Protein AF-A0A6A4NCT5-F1 (afdb_monomer_lite)

Foldseek 3Di:
DDDDDDFDADPVVRDTDDDDPVNCVVCVVVDDDDDPCVVVPPDPDDDDPVRDPFDDPPDDDDPVQADPVRDGDPVVVVVVVVVRVVVVDPPDPDDDDD

Structure (mmCIF, N/CA/C/O backbone):
data_AF-A0A6A4NCT5-F1
#
_entry.id   AF-A0A6A4NCT5-F1
#
loop_
_atom_site.group_PDB
_atom_site.id
_atom_site.type_symbol
_atom_site.label_atom_id
_atom_site.label_alt_id
_atom_site.label_comp_id
_atom_site.label_asym_id
_atom_site.label_entity_id
_atom_site.label_seq_id
_atom_site.pdbx_PDB_ins_code
_atom_site.Cartn_x
_atom_site.Cartn_y
_atom_site.Cartn_z
_atom_site.occupancy
_atom_site.B_iso_or_equiv
_atom_site.auth_seq_id
_atom_site.auth_comp_id
_atom_site.auth_asym_id
_atom_site.auth_atom_id
_atom_site.pdbx_PDB_model_num
ATOM 1 N N . MET A 1 1 ? 9.200 -19.139 2.150 1.00 59.06 1 MET A N 1
ATOM 2 C CA . MET A 1 1 ? 8.077 -18.710 3.012 1.00 59.06 1 MET A CA 1
ATOM 3 C C . MET A 1 1 ? 7.980 -17.210 2.849 1.00 59.06 1 MET A C 1
ATOM 5 O O . MET A 1 1 ? 8.944 -16.539 3.185 1.00 59.06 1 MET A O 1
ATOM 9 N N . MET A 1 2 ? 6.877 -16.709 2.296 1.00 66.38 2 MET A N 1
ATOM 10 C CA . MET A 1 2 ? 6.683 -15.276 2.081 1.00 66.38 2 MET A CA 1
ATOM 11 C C . MET A 1 2 ? 6.040 -14.661 3.327 1.00 66.38 2 MET A C 1
ATOM 13 O O . MET A 1 2 ? 5.063 -15.205 3.844 1.00 66.38 2 MET A O 1
ATOM 17 N N . TYR A 1 3 ? 6.586 -13.549 3.811 1.00 72.69 3 TYR A N 1
ATOM 18 C CA . TYR A 1 3 ? 6.054 -12.802 4.949 1.00 72.69 3 TYR A CA 1
ATOM 19 C C . TYR A 1 3 ? 5.610 -11.408 4.500 1.00 72.69 3 TYR A C 1
ATOM 21 O O . TYR A 1 3 ? 6.236 -10.781 3.649 1.00 72.69 3 TYR A O 1
ATOM 29 N N . SER A 1 4 ? 4.528 -10.904 5.089 1.00 73.94 4 SER A N 1
ATOM 30 C CA . SER A 1 4 ? 4.053 -9.536 4.877 1.00 73.94 4 SER A CA 1
ATOM 31 C C . SER A 1 4 ? 3.860 -8.847 6.218 1.00 73.94 4 SER A C 1
ATOM 33 O O . SER A 1 4 ? 3.246 -9.416 7.121 1.00 73.94 4 SER A O 1
ATOM 35 N N . VAL A 1 5 ? 4.343 -7.612 6.341 1.00 78.94 5 VAL A N 1
ATOM 36 C CA . VAL A 1 5 ? 4.148 -6.788 7.539 1.00 78.94 5 VAL A CA 1
ATOM 37 C C . VAL A 1 5 ? 3.058 -5.764 7.252 1.00 78.94 5 VAL A C 1
ATOM 39 O O . VAL A 1 5 ? 3.179 -4.956 6.332 1.00 78.94 5 VAL A O 1
ATOM 42 N N . CYS A 1 6 ? 1.995 -5.786 8.051 1.00 77.75 6 CYS A N 1
ATOM 43 C CA . CYS A 1 6 ? 0.902 -4.825 7.961 1.00 77.75 6 CYS A CA 1
ATOM 44 C C . CYS A 1 6 ? 0.960 -3.853 9.141 1.00 77.75 6 CYS A C 1
ATOM 46 O O . CYS A 1 6 ? 1.253 -4.241 10.271 1.00 77.75 6 CYS A O 1
ATOM 48 N N . VAL A 1 7 ? 0.651 -2.583 8.880 1.00 83.50 7 VAL A N 1
ATOM 49 C CA . VAL A 1 7 ? 0.596 -1.533 9.902 1.00 83.50 7 VAL A CA 1
ATOM 50 C C . VAL A 1 7 ? -0.773 -0.869 9.908 1.00 83.50 7 VAL A C 1
ATOM 52 O O . VAL A 1 7 ? -1.408 -0.700 8.867 1.00 83.50 7 VAL A O 1
ATOM 55 N N . MET A 1 8 ? -1.217 -0.459 11.092 1.00 85.25 8 MET A N 1
ATOM 56 C CA . MET A 1 8 ? -2.438 0.324 11.250 1.00 85.25 8 MET A CA 1
ATOM 57 C C . MET A 1 8 ? -2.162 1.788 10.909 1.00 85.25 8 MET A C 1
ATOM 59 O O . MET A 1 8 ? -1.212 2.393 11.410 1.00 85.25 8 MET A O 1
ATOM 63 N N . MET A 1 9 ? -3.015 2.365 10.065 1.00 88.25 9 MET A N 1
ATOM 64 C CA . MET A 1 9 ? -2.914 3.751 9.620 1.00 88.25 9 MET A CA 1
ATOM 65 C C . MET A 1 9 ? -4.189 4.505 9.973 1.00 88.25 9 MET A C 1
ATOM 67 O O . MET A 1 9 ? -5.296 4.080 9.640 1.00 88.25 9 MET A O 1
ATOM 71 N N . ASN A 1 10 ? -4.043 5.666 10.602 1.00 86.56 10 ASN A N 1
ATOM 72 C CA . ASN A 1 10 ? -5.174 6.546 10.844 1.00 86.56 10 ASN A CA 1
ATOM 73 C C . ASN A 1 10 ? -5.639 7.181 9.521 1.00 86.56 10 ASN A C 1
ATOM 75 O O . ASN A 1 10 ? -4.858 7.851 8.839 1.00 86.56 10 ASN A O 1
ATOM 79 N N . LYS A 1 11 ? -6.920 6.997 9.171 1.00 82.19 11 LYS A N 1
ATOM 80 C CA . LYS A 1 11 ? -7.496 7.481 7.904 1.00 82.19 11 LYS A CA 1
ATOM 81 C C . LYS A 1 11 ? -7.521 9.011 7.789 1.00 82.19 11 LYS A C 1
ATOM 83 O O . LYS A 1 11 ? -7.347 9.521 6.689 1.00 82.19 11 LYS A O 1
ATOM 88 N N . LEU A 1 12 ? -7.699 9.731 8.900 1.00 85.69 12 LEU A N 1
ATOM 89 C CA . LEU A 1 12 ? -7.812 11.194 8.919 1.00 85.69 12 LEU A CA 1
ATOM 90 C C . LEU A 1 12 ? -6.442 11.871 8.939 1.00 85.69 12 LEU A C 1
ATOM 92 O O . LEU A 1 12 ? -6.179 12.783 8.165 1.00 85.69 12 LEU A O 1
ATOM 96 N N . THR A 1 13 ? -5.557 11.424 9.831 1.00 87.12 13 THR A N 1
ATOM 97 C CA . THR A 1 13 ? -4.255 12.077 10.030 1.00 87.12 13 THR A CA 1
ATOM 98 C C . THR A 1 13 ? -3.174 11.548 9.098 1.00 87.12 13 THR A C 1
ATOM 100 O O . THR A 1 13 ? -2.104 12.149 9.028 1.00 87.12 13 THR A O 1
ATOM 103 N N . ARG A 1 14 ? -3.427 10.421 8.412 1.00 85.81 14 ARG A N 1
ATOM 104 C CA . ARG A 1 14 ? -2.436 9.696 7.603 1.00 85.81 14 ARG A CA 1
ATOM 105 C C . ARG A 1 14 ? -1.143 9.447 8.391 1.00 85.81 14 ARG A C 1
ATOM 107 O O . ARG A 1 14 ? -0.044 9.610 7.867 1.00 85.81 14 ARG A O 1
ATOM 114 N N . ARG A 1 15 ? -1.277 9.052 9.662 1.00 85.44 15 ARG A N 1
ATOM 115 C CA . ARG A 1 15 ? -0.166 8.657 10.542 1.00 85.44 15 ARG A CA 1
ATOM 116 C C . ARG A 1 15 ? -0.326 7.220 11.014 1.00 85.44 15 ARG A C 1
ATOM 118 O O . ARG A 1 15 ? -1.442 6.777 11.289 1.00 85.44 15 ARG A O 1
ATOM 125 N N . VAL A 1 16 ? 0.804 6.525 11.135 1.00 88.50 16 VAL A N 1
ATOM 126 C CA . VAL A 1 16 ? 0.856 5.167 11.688 1.00 88.50 16 VAL A CA 1
ATOM 127 C C . VAL A 1 16 ? 0.394 5.217 13.141 1.00 88.50 16 VAL A C 1
ATOM 129 O O . VAL A 1 16 ? 0.806 6.096 13.902 1.00 88.50 16 VAL A O 1
ATOM 132 N N . SER A 1 17 ? -0.480 4.291 13.522 1.00 87.88 17 SER A N 1
ATOM 133 C CA . SER A 1 17 ? -1.044 4.203 14.866 1.00 87.88 17 SER A CA 1
ATOM 134 C C . SER A 1 17 ? -0.768 2.842 15.489 1.00 87.88 17 SER A C 1
ATOM 136 O O . SER A 1 17 ? -0.580 1.844 14.795 1.00 87.88 17 SER A O 1
ATOM 138 N N . LYS A 1 18 ? -0.787 2.789 16.823 1.00 86.38 18 LYS A N 1
ATOM 139 C CA . LYS A 1 18 ? -0.790 1.514 17.545 1.00 86.38 18 LYS A CA 1
ATOM 140 C C . LYS A 1 18 ? -2.074 0.740 17.233 1.00 86.38 18 LYS A C 1
ATOM 142 O O . LYS A 1 18 ? -3.112 1.347 16.961 1.00 86.38 18 LYS A O 1
ATOM 147 N N . ILE A 1 19 ? -1.989 -0.586 17.279 1.00 84.69 19 ILE A N 1
ATOM 148 C CA . ILE A 1 19 ? -3.156 -1.464 17.162 1.00 84.69 19 ILE A CA 1
ATOM 149 C C . ILE A 1 19 ? -3.951 -1.346 18.476 1.00 84.69 19 ILE A C 1
ATOM 151 O O . ILE A 1 19 ? -3.354 -1.541 19.537 1.00 84.69 19 ILE A O 1
ATOM 155 N N . PRO A 1 20 ? -5.245 -0.978 18.444 1.00 86.81 20 PRO A N 1
ATOM 156 C CA . PRO A 1 20 ? -6.090 -0.978 19.627 1.00 86.81 20 PRO A CA 1
ATOM 157 C C . PRO A 1 20 ? -6.366 -2.416 20.076 1.00 86.81 20 PRO A C 1
ATOM 159 O O . PRO A 1 20 ? -6.333 -3.359 19.283 1.00 86.81 20 PRO A O 1
ATOM 162 N N . GLU A 1 21 ? -6.618 -2.579 21.367 1.00 85.00 21 GLU A N 1
ATOM 163 C CA . GLU A 1 21 ? -6.643 -3.878 22.037 1.00 85.00 21 GLU A CA 1
ATOM 164 C C . GLU A 1 21 ? -7.783 -4.786 21.550 1.00 85.00 21 GLU A C 1
ATOM 166 O O . GLU A 1 21 ? -7.656 -6.007 21.508 1.00 85.00 21 GLU A O 1
ATOM 171 N N . GLU A 1 22 ? -8.901 -4.196 21.141 1.00 85.38 22 GLU A N 1
ATOM 172 C CA . GLU A 1 22 ? -10.050 -4.897 20.573 1.00 85.38 22 GLU A CA 1
ATOM 173 C C . GLU A 1 22 ? -9.682 -5.576 19.249 1.00 85.38 22 GLU A C 1
ATOM 175 O O . GLU A 1 22 ? -9.890 -6.775 19.089 1.00 85.38 22 GLU A O 1
ATOM 180 N N . VAL A 1 23 ? -9.042 -4.830 18.343 1.00 84.31 23 VAL A N 1
ATOM 181 C CA . VAL A 1 23 ? -8.600 -5.334 17.033 1.00 84.31 23 VAL A CA 1
ATOM 182 C C . VAL A 1 23 ? -7.466 -6.342 17.196 1.00 84.31 23 VAL A C 1
ATOM 184 O O . VAL A 1 23 ? -7.398 -7.334 16.474 1.00 84.31 23 VAL A O 1
ATOM 187 N N . ARG A 1 24 ? -6.576 -6.116 18.171 1.00 82.88 24 ARG A N 1
ATOM 188 C CA . ARG A 1 24 ? -5.491 -7.050 18.479 1.00 82.88 24 ARG A CA 1
ATOM 189 C C . ARG A 1 24 ? -6.039 -8.423 18.863 1.00 82.88 24 ARG A C 1
ATOM 191 O O . ARG A 1 24 ? -5.556 -9.412 18.328 1.00 82.88 24 ARG A O 1
ATOM 198 N N . ARG A 1 25 ? -7.070 -8.481 19.713 1.00 82.62 25 ARG A N 1
ATOM 199 C CA . ARG A 1 25 ? -7.714 -9.739 20.130 1.00 82.62 25 ARG A CA 1
ATOM 200 C C . ARG A 1 25 ? -8.391 -10.487 18.983 1.00 82.62 25 ARG A C 1
ATOM 202 O O . ARG A 1 25 ? -8.365 -11.711 18.965 1.00 82.62 25 ARG A O 1
ATOM 209 N N . GLU A 1 26 ? -8.969 -9.782 18.014 1.00 83.19 26 GLU A N 1
ATOM 210 C CA . GLU A 1 26 ? -9.536 -10.421 16.814 1.00 83.19 26 GLU A CA 1
ATOM 211 C C . GLU A 1 26 ? -8.440 -11.030 15.927 1.00 83.19 26 GLU A C 1
ATOM 213 O O . GLU A 1 26 ? -8.589 -12.129 15.387 1.00 83.19 26 GLU A O 1
ATOM 218 N N . LEU A 1 27 ? -7.310 -10.330 15.815 1.00 77.19 27 LEU A N 1
ATOM 219 C CA . LEU A 1 27 ? -6.205 -10.700 14.939 1.00 77.19 27 LEU A CA 1
ATOM 220 C C . LEU A 1 27 ? -5.211 -11.681 15.590 1.00 77.19 27 LEU A C 1
ATOM 222 O O . LEU A 1 27 ? -4.443 -12.325 14.882 1.00 77.19 27 LEU A O 1
ATOM 226 N N . GLU A 1 28 ? -5.251 -11.849 16.917 1.00 74.00 28 GLU A N 1
ATOM 227 C CA . GLU A 1 28 ? -4.427 -12.789 17.703 1.00 74.00 28 GLU A CA 1
ATOM 228 C C . GLU A 1 28 ? -4.417 -14.207 17.135 1.00 74.00 28 GLU A C 1
ATOM 230 O O . GLU A 1 28 ? -3.368 -14.843 17.105 1.00 74.00 28 GLU A O 1
ATOM 235 N N . SER A 1 29 ? -5.552 -14.675 16.613 1.00 71.38 29 SER A N 1
ATOM 236 C CA . SER A 1 29 ? -5.659 -16.001 15.990 1.00 71.38 29 SER A CA 1
ATOM 237 C C . SER A 1 29 ? -4.902 -16.138 14.661 1.00 71.38 29 SER A C 1
ATOM 239 O O . SER A 1 29 ? -4.597 -17.254 14.245 1.00 71.38 29 SER A O 1
ATOM 241 N N . GLN A 1 30 ? -4.608 -15.021 13.991 1.00 67.75 30 GLN A N 1
ATOM 242 C CA . GLN A 1 30 ? -3.967 -14.967 12.673 1.00 67.75 30 GLN A CA 1
ATOM 243 C C . GLN A 1 30 ? -2.485 -14.595 12.742 1.00 67.75 30 GLN A C 1
ATOM 245 O O . GLN A 1 30 ? -1.763 -14.768 11.757 1.00 67.75 30 GLN A O 1
ATOM 250 N N . PHE A 1 31 ? -2.011 -14.081 13.879 1.00 64.94 31 PHE A N 1
ATOM 251 C CA . PHE A 1 31 ? -0.594 -13.798 14.050 1.00 64.94 31 PHE A CA 1
ATOM 252 C C . PHE A 1 31 ? 0.189 -15.111 14.095 1.00 64.94 31 PHE A C 1
ATOM 254 O O . PHE A 1 31 ? 0.080 -15.901 15.032 1.00 64.94 31 PHE A O 1
ATOM 261 N N . LEU A 1 32 ? 1.011 -15.333 13.069 1.00 63.44 32 LEU A N 1
ATOM 262 C CA . LEU A 1 32 ? 2.066 -16.337 13.130 1.00 63.44 32 LEU A CA 1
ATOM 263 C C . LEU A 1 32 ? 3.028 -15.986 14.272 1.00 63.44 32 LEU A C 1
ATOM 265 O O . LEU A 1 32 ? 3.159 -14.820 14.658 1.00 63.44 32 LEU A O 1
ATOM 269 N N . SER A 1 33 ? 3.704 -17.008 14.801 1.00 62.12 33 SER A N 1
ATOM 270 C CA . SER A 1 33 ? 4.773 -16.854 15.792 1.00 62.12 33 SER A CA 1
ATOM 271 C C . SER A 1 33 ? 5.698 -15.688 15.424 1.00 62.12 33 SER A C 1
ATOM 273 O O . SER A 1 33 ? 5.986 -15.526 14.233 1.00 62.12 33 SER A O 1
ATOM 275 N N . PRO A 1 34 ? 6.165 -14.896 16.409 1.00 62.94 34 PRO A N 1
ATOM 276 C CA . PRO A 1 34 ? 6.924 -13.677 16.158 1.00 62.94 34 PRO A CA 1
ATOM 277 C C . PRO A 1 34 ? 8.057 -13.948 15.169 1.00 62.94 34 PRO A C 1
ATOM 279 O O . PRO A 1 34 ? 8.931 -14.775 15.423 1.00 62.94 34 PRO A O 1
ATOM 282 N N . LEU A 1 35 ? 7.995 -13.279 14.018 1.00 63.88 35 LEU A N 1
ATOM 283 C CA . LEU A 1 35 ? 9.046 -13.349 13.014 1.00 63.88 35 LEU A CA 1
ATOM 284 C C . LEU A 1 35 ? 10.296 -12.679 13.584 1.00 63.88 35 LEU A C 1
ATOM 286 O O . LEU A 1 35 ? 10.214 -11.582 14.146 1.00 63.88 35 LEU A O 1
ATOM 290 N N . ASN A 1 36 ? 11.450 -13.320 13.412 1.00 62.16 36 ASN A N 1
ATOM 291 C CA . ASN A 1 36 ? 12.728 -12.686 13.697 1.00 62.16 36 ASN A CA 1
ATOM 292 C C . ASN A 1 36 ? 12.929 -11.558 12.677 1.00 62.16 36 ASN A C 1
ATOM 294 O O . ASN A 1 36 ? 13.314 -11.779 11.535 1.00 62.16 36 ASN A O 1
ATOM 298 N N . LEU A 1 37 ? 12.626 -10.327 13.092 1.00 62.34 37 LEU A N 1
ATOM 299 C CA . LEU A 1 37 ? 12.758 -9.118 12.270 1.00 62.34 37 LEU A CA 1
ATOM 300 C C . LEU A 1 37 ? 14.206 -8.849 11.832 1.00 62.34 37 LEU A C 1
ATOM 302 O O . LEU A 1 37 ? 14.426 -8.074 10.904 1.00 62.34 37 LEU A O 1
ATOM 306 N N . ASP A 1 38 ? 15.181 -9.480 12.487 1.00 64.50 38 ASP A N 1
ATOM 307 C CA . ASP A 1 38 ? 16.585 -9.414 12.095 1.00 64.50 38 ASP A CA 1
ATOM 308 C C . ASP A 1 38 ? 16.854 -10.109 10.747 1.00 64.50 38 ASP A C 1
ATOM 310 O O . ASP A 1 38 ? 17.751 -9.672 10.035 1.00 64.50 38 ASP A O 1
ATOM 314 N N . ASP A 1 39 ? 16.012 -11.063 10.327 1.00 60.31 39 ASP A N 1
ATOM 315 C CA . ASP A 1 39 ? 16.096 -11.708 9.004 1.00 60.31 39 ASP A CA 1
ATOM 316 C C . ASP A 1 39 ? 15.512 -10.829 7.872 1.00 60.31 39 ASP A C 1
ATOM 318 O O . ASP A 1 39 ? 15.674 -11.125 6.692 1.00 60.31 39 ASP A O 1
ATOM 322 N N . ILE A 1 40 ? 14.811 -9.739 8.218 1.00 61.59 40 ILE A N 1
ATOM 323 C CA . ILE A 1 40 ? 14.126 -8.819 7.281 1.00 61.59 40 ILE A CA 1
ATOM 324 C C . ILE A 1 40 ? 14.951 -7.530 7.070 1.00 61.59 40 ILE A C 1
ATOM 326 O O . ILE A 1 40 ? 14.598 -6.650 6.286 1.00 61.59 40 ILE A O 1
ATOM 330 N N . LYS A 1 41 ? 16.063 -7.384 7.797 1.00 55.72 41 LYS A N 1
ATOM 331 C CA . LYS A 1 41 ? 16.836 -6.138 7.915 1.00 55.72 41 LYS A CA 1
ATOM 332 C C . LYS A 1 41 ? 17.749 -5.816 6.740 1.00 55.72 41 LYS A C 1
ATOM 334 O O . LYS A 1 41 ? 18.380 -4.755 6.777 1.00 55.72 41 LYS A O 1
ATOM 339 N N . ASP A 1 42 ? 17.791 -6.657 5.713 1.00 62.09 42 ASP A N 1
ATOM 340 C CA . ASP A 1 42 ? 18.457 -6.352 4.448 1.00 62.09 42 ASP A CA 1
ATOM 341 C C . ASP A 1 42 ? 17.655 -5.265 3.715 1.00 62.09 42 ASP A C 1
ATOM 343 O O . ASP A 1 42 ? 16.884 -5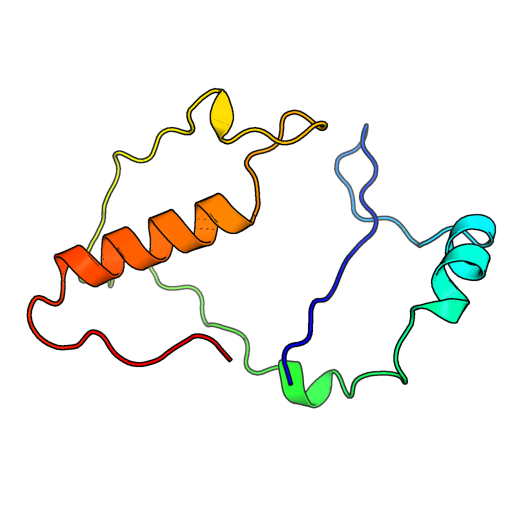.496 2.786 1.00 62.09 42 ASP A O 1
ATOM 347 N N . LEU A 1 43 ? 17.783 -4.042 4.229 1.00 63.03 43 LEU A N 1
ATOM 348 C CA . LEU A 1 43 ? 17.139 -2.832 3.754 1.00 63.03 43 LEU A CA 1
ATOM 349 C C . LEU A 1 43 ? 17.468 -2.659 2.276 1.00 63.03 43 LEU A C 1
ATOM 351 O O . LEU A 1 43 ? 18.625 -2.436 1.926 1.00 63.03 43 LEU A O 1
ATOM 355 N N . ILE A 1 44 ? 16.445 -2.701 1.423 1.00 69.38 44 ILE A N 1
ATOM 356 C CA . ILE A 1 44 ? 16.579 -2.345 0.011 1.00 69.38 44 ILE A CA 1
ATOM 357 C C . ILE A 1 44 ? 17.121 -0.906 -0.044 1.00 69.38 44 ILE A C 1
ATOM 359 O O . ILE A 1 44 ? 16.419 0.026 0.377 1.00 69.38 44 ILE A O 1
ATOM 363 N N . PRO A 1 45 ? 18.366 -0.688 -0.512 1.00 71.06 45 PRO A N 1
ATOM 364 C CA . PRO A 1 45 ? 18.921 0.6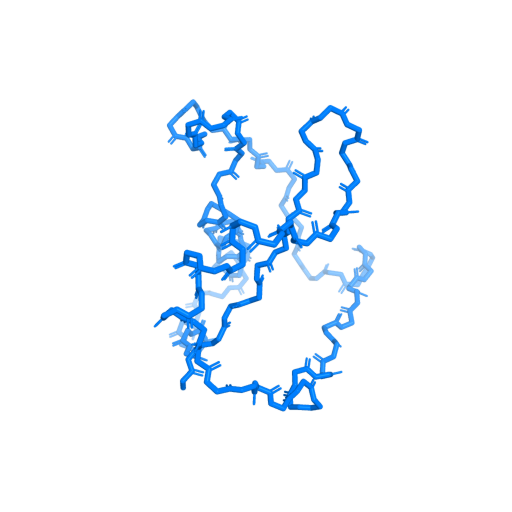50 -0.594 1.00 71.06 45 PRO A CA 1
ATOM 365 C C . PRO A 1 45 ? 18.112 1.449 -1.613 1.00 71.06 45 PRO A C 1
ATOM 367 O O . PRO A 1 45 ? 17.758 0.957 -2.684 1.00 71.06 45 PRO A O 1
ATOM 370 N N . LYS A 1 46 ? 17.797 2.703 -1.281 1.00 70.50 46 LYS A N 1
ATOM 371 C CA . LYS A 1 46 ? 17.090 3.587 -2.213 1.00 70.50 46 LYS A CA 1
ATOM 372 C C . LYS A 1 46 ? 17.964 3.813 -3.447 1.00 70.50 46 LYS A C 1
ATOM 374 O O . LYS A 1 46 ? 19.054 4.369 -3.330 1.00 70.50 46 LYS A O 1
ATOM 379 N N . LEU A 1 47 ? 17.471 3.417 -4.617 1.00 70.12 47 LEU A N 1
ATOM 380 C CA . LEU A 1 47 ? 18.117 3.715 -5.891 1.00 70.12 47 LEU A CA 1
ATOM 381 C C . LEU A 1 47 ? 17.975 5.214 -6.201 1.00 70.12 47 LEU A C 1
ATOM 383 O O . LEU A 1 47 ? 16.884 5.776 -6.098 1.00 70.12 47 LEU A O 1
ATOM 387 N N . HIS A 1 48 ? 19.074 5.871 -6.570 1.00 70.69 48 HIS A N 1
ATOM 388 C CA . HIS A 1 48 ? 19.046 7.268 -7.003 1.00 70.69 48 HIS A CA 1
ATOM 389 C C . HIS A 1 48 ? 18.635 7.352 -8.481 1.00 70.69 48 HIS A C 1
ATOM 391 O O . HIS A 1 48 ? 19.150 6.594 -9.298 1.00 70.69 48 HIS A O 1
ATOM 397 N N . HIS A 1 49 ? 17.760 8.297 -8.848 1.00 65.44 49 HIS A N 1
ATOM 398 C CA . HIS A 1 49 ? 17.228 8.424 -10.217 1.00 65.44 49 HIS A CA 1
ATOM 399 C C . HIS A 1 49 ? 18.309 8.550 -11.301 1.00 65.44 49 HIS A C 1
ATOM 401 O O . HIS A 1 49 ? 18.110 8.083 -12.415 1.00 65.44 49 HIS A O 1
ATOM 407 N N . SER A 1 50 ? 19.459 9.154 -10.987 1.00 65.62 50 SER A N 1
ATOM 408 C CA . SER A 1 50 ? 20.567 9.302 -11.944 1.00 65.62 50 SER A CA 1
ATOM 409 C C . SER A 1 50 ? 21.347 8.010 -12.212 1.00 65.62 50 SER A C 1
ATOM 411 O O . SER A 1 50 ? 22.177 7.994 -13.111 1.00 65.62 50 SER A O 1
ATOM 413 N N . ALA A 1 51 ? 21.146 6.976 -11.395 1.00 64.62 51 ALA A N 1
ATOM 414 C CA . ALA A 1 51 ? 21.819 5.683 -11.496 1.00 64.62 51 ALA A CA 1
ATOM 415 C C . ALA A 1 51 ? 20.879 4.579 -12.015 1.00 64.62 51 ALA A C 1
ATOM 417 O O . ALA A 1 51 ? 21.234 3.408 -11.963 1.00 64.62 51 ALA A O 1
ATOM 418 N N . ALA A 1 52 ? 19.667 4.936 -12.455 1.00 69.88 52 ALA A N 1
ATOM 419 C CA . ALA A 1 52 ? 18.697 3.985 -12.978 1.00 69.88 52 ALA A CA 1
ATOM 420 C C . ALA A 1 52 ? 18.925 3.755 -14.478 1.00 69.88 52 ALA A C 1
ATOM 422 O O . ALA A 1 52 ? 18.862 4.699 -15.264 1.00 69.88 52 ALA A O 1
ATOM 423 N N . ASP A 1 53 ? 19.129 2.496 -14.871 1.00 71.69 53 ASP A N 1
ATOM 424 C CA . ASP A 1 53 ? 19.301 2.103 -16.278 1.00 71.69 53 ASP A CA 1
ATOM 425 C C . ASP A 1 53 ? 18.014 2.275 -17.102 1.00 71.69 53 ASP A C 1
ATOM 427 O O . ASP A 1 53 ? 18.060 2.459 -18.318 1.00 71.69 53 ASP A O 1
ATOM 431 N N . TYR A 1 54 ? 16.854 2.235 -16.440 1.00 69.88 54 TYR A N 1
ATOM 432 C CA . TYR A 1 54 ? 15.552 2.423 -17.064 1.00 69.88 54 TYR A CA 1
ATOM 433 C C . TYR A 1 54 ? 14.636 3.286 -16.200 1.00 69.88 54 TYR A C 1
ATOM 435 O O . TYR A 1 54 ? 14.521 3.099 -14.987 1.00 69.88 54 TYR A O 1
ATOM 443 N N . ILE A 1 55 ? 13.952 4.224 -16.851 1.00 71.56 55 ILE A N 1
ATOM 444 C CA . ILE A 1 55 ? 12.986 5.127 -16.238 1.00 71.56 55 ILE A CA 1
ATOM 445 C C . ILE A 1 55 ? 11.739 5.119 -17.123 1.00 71.56 55 ILE A C 1
ATOM 447 O O . ILE A 1 55 ? 11.795 5.560 -18.270 1.00 71.56 55 ILE A O 1
ATOM 451 N N . SER A 1 56 ? 10.611 4.655 -16.585 1.00 71.31 56 SER A N 1
ATOM 452 C CA . SER A 1 56 ? 9.298 4.869 -17.196 1.00 71.31 56 SER A CA 1
ATOM 453 C C . SER A 1 56 ? 8.513 5.872 -16.359 1.00 71.31 56 SER A C 1
ATOM 455 O O . SER A 1 56 ? 8.310 5.686 -15.160 1.00 71.31 56 SER A O 1
ATOM 457 N N . ASN A 1 57 ? 8.097 6.958 -17.009 1.00 67.31 57 ASN A N 1
ATOM 458 C CA . ASN A 1 57 ? 7.402 8.085 -16.383 1.00 67.31 57 ASN A CA 1
ATOM 459 C C . ASN A 1 57 ? 5.890 8.084 -16.664 1.00 67.31 57 ASN A C 1
ATOM 461 O O . ASN A 1 57 ? 5.197 9.010 -16.249 1.00 67.31 57 ASN A O 1
ATOM 465 N N . SER A 1 58 ? 5.367 7.091 -17.388 1.00 76.00 58 SER A N 1
ATOM 466 C CA . SER A 1 58 ? 3.999 7.111 -17.926 1.00 76.00 58 SER A CA 1
ATOM 467 C C . SER A 1 58 ? 3.044 6.133 -17.241 1.00 76.00 58 SER A C 1
ATOM 469 O O . SER A 1 58 ? 2.135 5.609 -17.881 1.00 76.00 58 SER A O 1
ATOM 471 N N . PHE A 1 59 ? 3.216 5.886 -15.943 1.00 79.19 59 PHE A N 1
ATOM 472 C CA . PHE A 1 59 ? 2.289 5.048 -15.184 1.00 79.19 59 PHE A CA 1
ATOM 473 C C . PHE A 1 59 ? 1.152 5.891 -14.609 1.00 79.19 59 PHE A C 1
ATOM 475 O O . PHE A 1 59 ? 1.366 6.741 -13.745 1.00 79.19 59 PHE A O 1
ATOM 482 N N 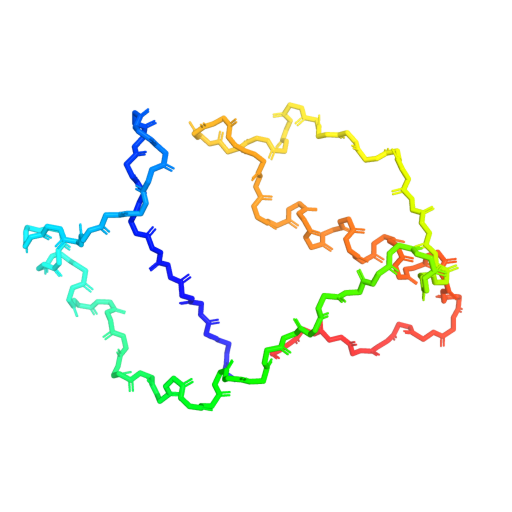. SER A 1 60 ? -0.069 5.654 -15.088 1.00 82.69 60 SER A N 1
ATOM 483 C CA . SER A 1 60 ? -1.281 6.250 -14.524 1.00 82.69 60 SER A CA 1
ATOM 484 C C . SER A 1 60 ? -2.248 5.137 -14.116 1.00 82.69 60 SER A C 1
ATOM 486 O O . SER A 1 60 ? -2.476 4.225 -14.913 1.00 82.69 60 SER A O 1
ATOM 488 N N . PRO A 1 61 ? -2.771 5.150 -12.876 1.00 84.69 61 PRO A N 1
ATOM 489 C CA . PRO A 1 61 ? -3.716 4.135 -12.434 1.00 84.69 61 PRO A CA 1
ATOM 490 C C . PRO A 1 61 ? -5.051 4.310 -13.160 1.00 84.69 61 PRO A C 1
ATOM 492 O O . PRO A 1 61 ? -5.559 5.427 -13.297 1.00 84.69 61 PRO A O 1
ATOM 495 N N . MET A 1 62 ? -5.636 3.200 -13.599 1.00 87.06 62 MET A N 1
ATOM 496 C CA . MET A 1 62 ? -7.003 3.172 -14.104 1.00 87.06 62 MET A CA 1
ATOM 497 C C . MET A 1 62 ? -8.002 3.078 -12.948 1.00 87.06 62 MET A C 1
ATOM 499 O O . MET A 1 62 ? -7.667 2.684 -11.833 1.00 87.06 62 MET A O 1
ATOM 503 N N . TRP A 1 63 ? -9.272 3.386 -13.226 1.00 84.50 63 TRP A N 1
ATOM 504 C CA . TRP A 1 63 ? -10.360 3.234 -12.250 1.00 84.50 63 TRP A CA 1
ATOM 505 C C . TRP A 1 63 ? -10.479 1.806 -11.701 1.00 84.50 63 TRP A C 1
ATOM 507 O O . TRP A 1 63 ? -10.848 1.629 -10.545 1.00 84.50 63 TRP A O 1
ATOM 517 N N . SER A 1 64 ? -10.139 0.799 -12.509 1.00 86.88 64 SER A N 1
ATOM 518 C CA . SER A 1 64 ? -10.107 -0.614 -12.114 1.00 86.88 64 SER A CA 1
ATOM 519 C C . SER A 1 64 ? -9.000 -0.957 -11.117 1.00 86.88 64 SER A C 1
ATOM 521 O O . SER A 1 64 ? -9.076 -1.998 -10.471 1.00 86.88 64 SER A O 1
ATOM 523 N N . ASP A 1 65 ? -7.979 -0.108 -10.996 1.00 87.12 65 ASP A N 1
ATOM 524 C CA . ASP A 1 65 ? -6.790 -0.378 -10.183 1.00 87.12 65 ASP A CA 1
ATOM 525 C C . ASP A 1 65 ? -6.949 0.129 -8.739 1.00 87.12 65 ASP A C 1
ATOM 527 O O . ASP A 1 65 ? -6.060 -0.063 -7.902 1.00 87.12 65 ASP A O 1
ATOM 531 N N . LEU A 1 66 ? -8.074 0.793 -8.447 1.00 87.62 66 LEU A N 1
ATOM 532 C CA . LEU A 1 66 ? -8.409 1.316 -7.129 1.00 87.62 66 LEU A CA 1
ATOM 533 C C . LEU A 1 66 ? -9.096 0.246 -6.276 1.00 87.62 66 LEU A C 1
ATOM 535 O O . LEU A 1 66 ? -10.019 -0.439 -6.715 1.00 87.62 66 LEU A O 1
ATOM 539 N N . ASP A 1 67 ? -8.661 0.130 -5.026 1.00 85.56 67 ASP A N 1
ATOM 540 C CA . ASP A 1 67 ? -9.313 -0.696 -4.021 1.00 85.56 67 ASP A CA 1
ATOM 541 C C . ASP A 1 67 ? -10.590 -0.025 -3.475 1.00 85.56 67 ASP A C 1
ATOM 543 O O . ASP A 1 67 ? -10.926 1.125 -3.772 1.00 85.56 67 ASP A O 1
ATOM 547 N N . VAL A 1 68 ? -11.301 -0.740 -2.603 1.00 84.75 68 VAL A N 1
ATOM 548 C CA . VAL A 1 68 ? -12.488 -0.225 -1.895 1.00 84.75 68 VAL A CA 1
ATOM 549 C C . VAL A 1 68 ? -12.212 1.019 -1.035 1.00 84.75 68 VAL A C 1
ATOM 551 O O . VAL A 1 68 ? -13.151 1.727 -0.678 1.00 84.75 68 VAL A O 1
ATOM 554 N N . ASN A 1 69 ? -10.950 1.314 -0.709 1.00 82.75 69 ASN A N 1
ATOM 555 C CA . ASN A 1 69 ? -10.540 2.523 0.006 1.00 82.75 69 ASN A CA 1
ATOM 556 C C . ASN A 1 69 ? -10.148 3.671 -0.938 1.00 82.75 69 ASN A C 1
ATOM 558 O O . ASN A 1 69 ? -9.679 4.700 -0.450 1.00 82.75 69 ASN A O 1
ATOM 562 N N . GLN A 1 70 ? -10.344 3.517 -2.252 1.00 82.88 70 GLN A N 1
ATOM 563 C CA . GLN A 1 70 ? -9.918 4.464 -3.287 1.00 82.88 70 GLN A CA 1
ATOM 564 C C . GLN A 1 70 ? -8.396 4.677 -3.321 1.00 82.88 70 GLN A C 1
ATOM 566 O O . GLN A 1 70 ? -7.910 5.724 -3.750 1.00 82.88 70 GLN A O 1
ATOM 571 N N . HIS A 1 71 ? -7.624 3.691 -2.866 1.00 85.44 71 HIS A N 1
ATOM 572 C CA . HIS A 1 71 ? -6.176 3.664 -3.015 1.00 85.44 71 HIS A CA 1
ATOM 573 C C . HIS A 1 71 ? -5.784 2.741 -4.164 1.00 85.44 71 HIS A C 1
ATOM 575 O O . HIS A 1 71 ? -6.459 1.756 -4.441 1.00 85.44 71 HIS A O 1
ATOM 581 N N . VAL A 1 72 ? -4.655 3.027 -4.810 1.00 86.19 72 VAL A N 1
ATOM 582 C CA . VAL A 1 72 ? -4.075 2.102 -5.790 1.00 86.19 72 VAL A CA 1
ATOM 583 C C . VAL A 1 72 ? -3.723 0.792 -5.086 1.00 86.19 72 VAL A C 1
ATOM 585 O O . VAL A 1 72 ? -3.078 0.802 -4.036 1.00 86.19 72 VAL A O 1
ATOM 588 N N . ASN A 1 73 ? -4.150 -0.333 -5.654 1.00 87.19 73 ASN A N 1
ATOM 589 C CA . ASN A 1 73 ? -3.878 -1.654 -5.102 1.00 87.19 73 ASN A CA 1
ATOM 590 C C . ASN A 1 73 ? -2.364 -1.940 -5.065 1.00 87.19 73 ASN A C 1
ATOM 592 O O . ASN A 1 73 ? -1.650 -1.695 -6.035 1.00 87.19 73 ASN A O 1
ATOM 596 N N . ASN A 1 74 ? -1.878 -2.536 -3.973 1.00 87.00 74 ASN A N 1
ATOM 597 C CA . ASN A 1 74 ? -0.482 -2.955 -3.824 1.00 87.00 74 ASN A CA 1
ATOM 598 C C . ASN A 1 74 ? -0.001 -3.870 -4.967 1.00 87.00 74 ASN A C 1
ATOM 600 O O . ASN A 1 74 ? 1.154 -3.775 -5.373 1.00 87.00 74 ASN A O 1
ATOM 604 N N . VAL A 1 75 ? -0.879 -4.712 -5.530 1.00 86.75 75 VAL A N 1
ATOM 605 C CA . VAL A 1 75 ? -0.545 -5.579 -6.678 1.00 86.75 75 VAL A CA 1
ATOM 606 C C . VAL A 1 75 ? -0.150 -4.754 -7.905 1.00 86.75 75 VAL A C 1
ATOM 608 O O . VAL A 1 75 ? 0.779 -5.127 -8.619 1.00 86.75 75 VAL A O 1
ATOM 611 N N . LYS A 1 76 ? -0.776 -3.586 -8.104 1.00 87.44 76 LYS A N 1
ATOM 612 C CA . LYS A 1 76 ? -0.492 -2.722 -9.254 1.00 87.44 76 LYS A CA 1
ATOM 613 C C . LYS A 1 76 ? 0.939 -2.190 -9.245 1.00 87.44 76 LYS A C 1
ATOM 615 O O . LYS A 1 76 ? 1.559 -2.051 -10.294 1.00 87.44 76 LYS A O 1
ATOM 620 N N . TYR A 1 77 ? 1.491 -1.947 -8.058 1.00 85.06 77 TYR A N 1
ATOM 621 C CA . TYR A 1 77 ? 2.885 -1.532 -7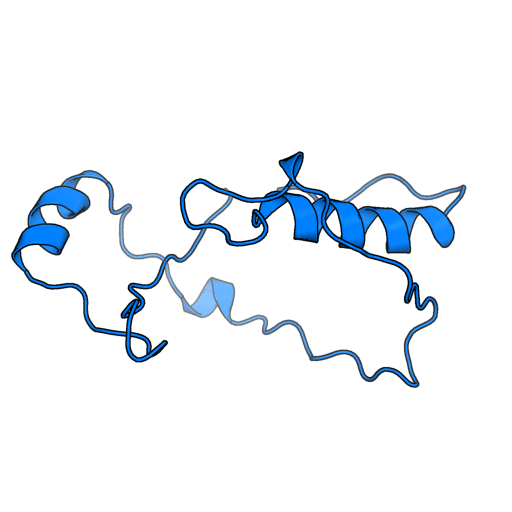.922 1.00 85.06 77 TYR A CA 1
ATOM 622 C C . TYR A 1 77 ? 3.852 -2.620 -8.389 1.00 85.06 77 TYR A C 1
ATOM 624 O O . TYR A 1 77 ? 4.865 -2.299 -9.003 1.00 85.06 77 TYR A O 1
ATOM 632 N N . ILE A 1 78 ? 3.536 -3.894 -8.141 1.00 86.44 78 ILE A N 1
ATOM 633 C CA . ILE A 1 78 ? 4.367 -5.000 -8.623 1.00 86.44 78 ILE A CA 1
ATOM 634 C C . ILE A 1 78 ? 4.300 -5.107 -10.147 1.00 86.44 78 ILE A C 1
ATOM 636 O O . ILE A 1 78 ? 5.335 -5.293 -10.780 1.00 86.44 78 ILE A O 1
ATOM 640 N N . GLU A 1 79 ? 3.120 -4.919 -10.743 1.00 86.69 79 GLU A N 1
ATOM 641 C CA . GLU A 1 79 ? 2.979 -4.872 -12.203 1.00 86.69 79 GLU A CA 1
ATOM 642 C C . GLU A 1 79 ? 3.864 -3.784 -12.822 1.00 86.69 79 GLU A C 1
ATOM 644 O O . GLU A 1 79 ? 4.634 -4.080 -13.732 1.00 86.69 79 GLU A O 1
ATOM 649 N N . TRP A 1 80 ? 3.832 -2.554 -12.292 1.00 85.81 80 TRP A N 1
ATOM 650 C CA . TRP A 1 80 ? 4.681 -1.464 -12.792 1.00 85.81 80 TRP A CA 1
ATOM 651 C C . TRP A 1 80 ? 6.178 -1.754 -12.636 1.00 85.81 80 TRP A C 1
ATOM 653 O O . TRP A 1 80 ? 6.962 -1.437 -13.530 1.00 85.81 80 TRP A O 1
ATOM 663 N N . ILE A 1 81 ? 6.589 -2.380 -11.527 1.00 84.50 81 ILE A N 1
ATOM 664 C CA . ILE A 1 81 ? 7.986 -2.795 -11.322 1.00 84.50 81 ILE A CA 1
ATOM 665 C C . ILE A 1 81 ? 8.397 -3.836 -12.37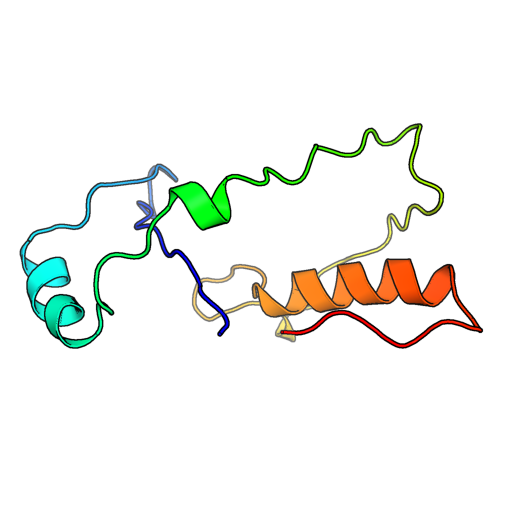3 1.00 84.50 81 ILE A C 1
ATOM 667 O O . ILE A 1 81 ? 9.466 -3.716 -12.970 1.00 84.50 81 ILE A O 1
ATOM 671 N N . LEU A 1 82 ? 7.555 -4.838 -12.630 1.00 83.62 82 LEU A N 1
ATOM 672 C CA . LEU A 1 82 ? 7.830 -5.872 -13.629 1.00 83.62 82 LEU A CA 1
ATOM 673 C C . LEU A 1 82 ? 7.842 -5.314 -15.057 1.00 83.62 82 LEU A C 1
ATOM 675 O O . LEU A 1 82 ? 8.653 -5.754 -15.868 1.00 83.62 82 LEU A O 1
ATOM 679 N N . GLU A 1 83 ? 6.996 -4.333 -15.366 1.00 83.44 83 GLU A N 1
ATOM 680 C CA . GLU A 1 83 ? 6.947 -3.684 -16.680 1.00 83.44 83 GLU A CA 1
ATOM 681 C C . GLU A 1 83 ? 8.262 -2.952 -16.999 1.00 83.44 83 GLU A C 1
ATOM 683 O O . GLU A 1 83 ? 8.831 -3.145 -18.074 1.00 83.44 83 GLU A O 1
ATOM 688 N N . VAL A 1 84 ? 8.806 -2.212 -16.024 1.00 79.94 84 VAL A N 1
ATOM 689 C CA . VAL A 1 84 ? 10.132 -1.567 -16.100 1.00 79.94 84 VAL A CA 1
ATOM 690 C C . VAL A 1 84 ? 11.248 -2.586 -16.363 1.00 79.94 84 VAL A C 1
ATOM 692 O O . VAL A 1 84 ? 12.139 -2.355 -17.186 1.00 79.94 84 VAL A O 1
ATOM 695 N N . LEU A 1 85 ? 11.207 -3.733 -15.686 1.00 78.00 85 LEU A N 1
ATOM 696 C CA . LEU A 1 85 ? 12.198 -4.795 -15.871 1.00 78.00 85 LEU A CA 1
ATOM 697 C C . LEU A 1 85 ? 12.046 -5.497 -17.228 1.00 78.00 85 LEU A C 1
ATOM 699 O O . LEU A 1 85 ? 13.035 -5.808 -17.888 1.00 78.00 85 LEU A O 1
ATOM 703 N N . SER A 1 86 ? 10.817 -5.710 -17.697 1.00 68.81 86 SER A N 1
ATOM 704 C CA . SER A 1 86 ? 10.569 -6.353 -18.989 1.00 68.81 86 SER A CA 1
ATOM 705 C C . SER A 1 86 ? 11.067 -5.507 -20.161 1.00 68.81 86 SER A C 1
ATOM 707 O O . SER A 1 86 ? 11.539 -6.061 -21.153 1.00 68.81 86 SER A O 1
ATOM 709 N N . SER A 1 87 ? 11.006 -4.178 -20.062 1.00 62.94 87 SER A N 1
ATOM 710 C CA . SER A 1 87 ? 11.572 -3.289 -21.082 1.00 62.94 87 SER A CA 1
ATOM 711 C C . SER A 1 87 ? 13.101 -3.307 -21.151 1.00 62.94 87 SER A C 1
ATOM 713 O O . SER A 1 87 ? 13.656 -2.910 -22.174 1.00 62.94 87 SER A O 1
ATOM 715 N N . SER A 1 88 ? 13.791 -3.786 -20.108 1.00 55.84 88 SER A N 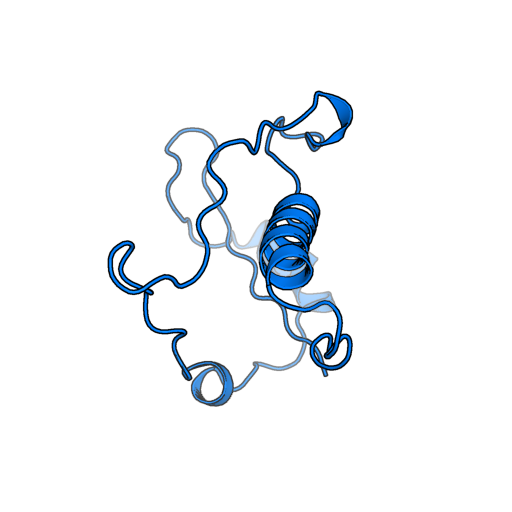1
ATOM 716 C CA . SER A 1 88 ? 15.253 -3.923 -20.101 1.00 55.84 88 SER A CA 1
ATOM 717 C C . SER A 1 88 ? 15.742 -5.322 -20.501 1.00 55.84 88 SER A C 1
ATOM 719 O O . SER A 1 88 ? 16.910 -5.478 -20.855 1.00 55.84 88 SER A O 1
ATOM 721 N N . THR A 1 89 ? 14.876 -6.347 -20.506 1.00 46.94 89 THR A N 1
ATOM 722 C CA . THR A 1 89 ? 15.286 -7.747 -20.705 1.00 46.94 89 THR A CA 1
ATOM 723 C C . THR A 1 89 ? 14.386 -8.524 -21.673 1.00 46.94 89 THR A C 1
ATOM 725 O O . THR A 1 89 ? 13.461 -9.221 -21.279 1.00 46.94 89 THR A O 1
ATOM 728 N N . SER A 1 90 ? 14.753 -8.549 -22.961 1.00 42.41 90 SER A N 1
ATOM 729 C CA . SER A 1 90 ? 14.286 -9.597 -23.895 1.00 42.41 90 SER A CA 1
ATOM 730 C C . SER A 1 90 ? 14.942 -10.976 -23.663 1.00 42.41 90 SER A C 1
ATOM 732 O O . SER A 1 90 ? 14.733 -11.874 -24.473 1.00 42.41 90 SER A O 1
ATOM 734 N N . SER A 1 91 ? 15.717 -11.182 -22.584 1.00 39.72 91 SER A N 1
ATOM 735 C CA . SER A 1 91 ? 16.492 -12.430 -22.407 1.00 39.72 91 SER A CA 1
ATOM 736 C C . SER A 1 91 ? 16.559 -13.035 -20.998 1.00 39.72 91 SER A C 1
ATOM 738 O O . SER A 1 91 ? 17.151 -14.098 -20.862 1.00 39.72 91 SER A O 1
ATOM 740 N N . PHE A 1 92 ? 15.980 -12.441 -19.949 1.00 38.00 92 PHE A N 1
ATOM 741 C CA . PHE A 1 92 ? 16.106 -12.991 -18.585 1.00 38.00 92 PHE A CA 1
ATOM 742 C C . PHE A 1 92 ? 14.815 -12.837 -17.771 1.00 38.00 92 PHE A C 1
ATOM 744 O O . PHE A 1 92 ? 14.794 -12.266 -16.687 1.00 38.00 92 PHE A O 1
ATOM 751 N N . ILE A 1 93 ? 13.715 -13.397 -18.280 1.00 39.16 93 ILE A N 1
ATOM 752 C CA . ILE A 1 93 ? 12.582 -13.757 -17.420 1.00 39.16 93 ILE A CA 1
ATOM 753 C C . ILE A 1 93 ? 13.004 -15.020 -16.682 1.00 39.16 93 ILE A C 1
ATOM 755 O O . ILE A 1 93 ? 12.865 -16.103 -17.224 1.00 39.16 93 ILE A O 1
ATOM 759 N N . PHE A 1 94 ? 13.580 -14.884 -15.495 1.00 38.25 94 PHE A N 1
ATOM 760 C CA . PHE A 1 94 ? 13.378 -15.800 -14.373 1.00 38.25 94 PHE A CA 1
ATOM 761 C C . PHE A 1 94 ? 14.033 -15.173 -13.142 1.00 38.25 94 PHE A C 1
ATOM 763 O O . PHE A 1 94 ? 15.117 -14.611 -13.243 1.00 38.25 94 PHE A O 1
ATOM 770 N N . PHE A 1 95 ? 13.368 -15.333 -11.997 1.00 35.22 95 PHE A N 1
ATOM 771 C CA . PHE A 1 95 ? 13.716 -14.834 -10.661 1.00 35.22 95 PHE A CA 1
ATOM 772 C C . PHE A 1 95 ? 13.233 -13.415 -10.336 1.00 35.22 95 PHE A C 1
ATOM 774 O O . PHE A 1 95 ? 13.957 -12.442 -10.479 1.00 35.22 95 PHE A O 1
ATOM 781 N N . PHE A 1 96 ? 12.020 -13.299 -9.793 1.00 28.58 96 PHE A N 1
ATOM 782 C CA . PHE A 1 96 ? 11.837 -13.352 -8.334 1.00 28.58 96 PHE A CA 1
ATOM 783 C C . PHE A 1 96 ? 10.345 -13.223 -7.982 1.00 28.58 96 PHE A C 1
ATOM 785 O O . PHE A 1 96 ? 9.754 -12.154 -8.073 1.00 28.58 96 PHE A O 1
ATOM 792 N N . PHE A 1 97 ? 9.748 -14.333 -7.557 1.00 24.86 97 PHE A N 1
ATOM 793 C CA . PHE A 1 97 ? 8.603 -14.357 -6.650 1.00 24.86 97 PHE A CA 1
ATOM 794 C C . PHE A 1 97 ? 8.778 -15.609 -5.792 1.00 24.86 97 PHE A C 1
ATOM 796 O O . PHE A 1 97 ? 8.570 -16.718 -6.282 1.00 24.86 97 PHE A O 1
ATOM 803 N N . CYS A 1 98 ? 9.267 -15.422 -4.567 1.00 33.75 98 CYS A N 1
ATOM 804 C CA . CYS A 1 98 ? 9.134 -16.328 -3.425 1.00 33.75 98 CYS A CA 1
ATOM 805 C C . CYS A 1 98 ? 9.680 -15.644 -2.172 1.00 33.75 98 CYS A C 1
ATOM 807 O O . CYS A 1 98 ? 10.812 -15.121 -2.256 1.00 33.75 98 CYS A O 1
#

Radius of gyration: 17.86 Å; chains: 1; bounding box: 34×31×46 Å

Organism: Lupinus albus (NCBI:txid3870)

pLDDT: mean 72.7, std 15.39, range [24.86, 88.5]

Secondary structure (DSSP, 8-state):
-------EE-TTT--EEPPPHHHHHHHTTT--S---GGGG----PPPPGGG-S---------GGGB-TTSSBPHHHHHHHHHHHHHHH-SS-------

Sequence (98 aa):
MMYSVCVMMNKLTRRVSKIPEEVRRELESQFLSPLNLDDIKDLIPKLHHSAADYISNSFSPMWSDLDVNQHVNNVKYIEWILEVLSSSTSSFIFFFFC

InterPro domains:
  IPR029069 HotDog domain superfamily [SSF54637] (45-85)
  IPR045023 Acyl-[acyl-carrier-protein] hydrolase FATA/B [PTHR31727] (4-87)
  IPR049427 Acyl-ACP thioesterase-like, C-terminal domain [PF20791] (51-88)